Protein AF-A0A3P8CX16-F1 (afdb_monomer_lite)

Foldseek 3Di:
DVVVVVVVVVVVVVVVLVVVLVVLLVVLVVVLVPADPPGDPVVLCCCLVPLLVCLLDPVCVSRLVSSLVSNLSVCLRPVVCVQVSLVSLLVSQDDDDVVSNVSSVVSVVSNVVRHDPVSCVVCVVSVVVVVVVVCVDPVND

Radius of gyration: 17.56 Å; chains: 1; bounding box: 59×30×37 Å

Sequence (141 aa):
MVKTILHRVYGKLLGIRAFIRKQFGNIFYNIINGFMVPLKEEHKQFLMRVLLPLHKVKSVSMYHAQLAYCVIQFLEKDSTLTQPVILSLLKFWPKTHSPKEVMFLNELEEILDVVDPAEFRKIIKPLFTQLAKCVSSPHFQ

pLDDT: mean 84.55, std 13.9, range [45.75, 98.19]

Secondary structure (DSSP, 8-state):
-HHHHHHHHHHHHHHHHHHHHHHHHHHHHHHHHTPPSSPPHHHHHHIIIIIHHHTTSTTGGGTHHHHHHHHHHHHHH-GGGHHHHHHHHHHT--SS-HHHHHHHHHHHHHHHHH--HHHHHHHHHHHHHHHHHHHTSTTT-

Structure (mmCIF, N/CA/C/O backbone):
data_AF-A0A3P8CX16-F1
#
_entry.id   AF-A0A3P8CX16-F1
#
loop_
_atom_site.group_PDB
_atom_site.id
_atom_site.type_symbol
_atom_site.label_atom_id
_atom_site.label_alt_id
_atom_site.label_comp_id
_atom_site.label_asym_id
_atom_site.label_entity_id
_atom_site.label_seq_id
_atom_site.pdbx_PDB_ins_code
_atom_site.Cartn_x
_atom_site.Cartn_y
_atom_site.Cartn_z
_atom_site.occupancy
_atom_site.B_iso_or_equiv
_atom_site.auth_seq_id
_atom_site.auth_comp_id
_atom_site.auth_asym_id
_atom_site.auth_atom_id
_atom_site.pdbx_PDB_model_num
ATOM 1 N N . MET A 1 1 ? 45.854 9.476 2.146 1.00 55.69 1 MET A N 1
ATOM 2 C CA . MET A 1 1 ? 45.279 10.323 3.218 1.00 55.69 1 MET A CA 1
ATOM 3 C C . MET A 1 1 ? 43.849 10.792 2.903 1.00 55.69 1 MET A C 1
ATOM 5 O O . MET A 1 1 ? 42.954 10.513 3.689 1.00 55.69 1 MET A O 1
ATOM 9 N N . VAL A 1 2 ? 43.588 11.390 1.731 1.00 45.81 2 VAL A N 1
ATOM 10 C CA . VAL A 1 2 ? 42.244 11.862 1.308 1.00 45.81 2 VAL A CA 1
ATOM 11 C C . VAL A 1 2 ? 41.180 10.748 1.255 1.00 45.81 2 VAL A C 1
ATOM 13 O O . VAL A 1 2 ? 40.088 10.930 1.782 1.00 45.81 2 VAL A O 1
ATOM 16 N N . LYS A 1 3 ? 41.504 9.558 0.721 1.00 45.75 3 LYS A N 1
ATOM 17 C CA . LYS A 1 3 ? 40.583 8.397 0.652 1.00 45.75 3 LYS A CA 1
ATOM 18 C C . LYS A 1 3 ? 40.087 7.938 2.033 1.00 45.75 3 LYS A C 1
ATOM 20 O O . LYS A 1 3 ? 38.922 7.589 2.196 1.00 45.75 3 LYS A O 1
ATOM 25 N N . THR A 1 4 ? 40.954 7.994 3.042 1.00 61.41 4 THR A N 1
ATOM 26 C CA . THR A 1 4 ? 40.638 7.613 4.426 1.00 61.41 4 THR A CA 1
ATOM 27 C C . THR A 1 4 ? 39.750 8.652 5.111 1.00 61.41 4 THR A C 1
ATOM 29 O O . THR A 1 4 ? 38.840 8.287 5.853 1.00 61.41 4 THR A O 1
ATOM 32 N N . ILE A 1 5 ? 39.976 9.941 4.833 1.00 71.00 5 ILE A N 1
ATOM 33 C CA . ILE A 1 5 ? 39.131 11.039 5.324 1.00 71.00 5 ILE A CA 1
ATOM 34 C C . ILE A 1 5 ? 37.740 10.950 4.683 1.00 71.00 5 ILE A C 1
ATOM 36 O O . ILE A 1 5 ? 36.748 10.967 5.404 1.00 71.00 5 ILE A O 1
ATOM 40 N N . LEU A 1 6 ? 37.658 10.737 3.365 1.00 58.81 6 LEU A N 1
ATOM 41 C CA . LEU A 1 6 ? 36.394 10.543 2.648 1.00 58.81 6 LEU A CA 1
ATOM 42 C C . LEU A 1 6 ? 35.608 9.343 3.182 1.00 58.81 6 LEU A C 1
ATOM 44 O O . LEU A 1 6 ? 34.431 9.492 3.482 1.00 58.81 6 LEU A O 1
ATOM 48 N N . HIS A 1 7 ? 36.251 8.191 3.393 1.00 66.81 7 HIS A N 1
ATOM 49 C CA . HIS A 1 7 ? 35.600 7.006 3.963 1.00 66.81 7 HIS A CA 1
ATOM 50 C C . HIS A 1 7 ? 35.060 7.254 5.384 1.00 66.81 7 HIS A C 1
ATOM 52 O O . HIS A 1 7 ? 33.950 6.844 5.714 1.00 66.81 7 HIS A O 1
ATOM 58 N N . ARG A 1 8 ? 35.812 7.973 6.229 1.00 68.69 8 ARG A N 1
ATOM 59 C CA . ARG A 1 8 ? 35.374 8.328 7.591 1.00 68.69 8 ARG A CA 1
ATOM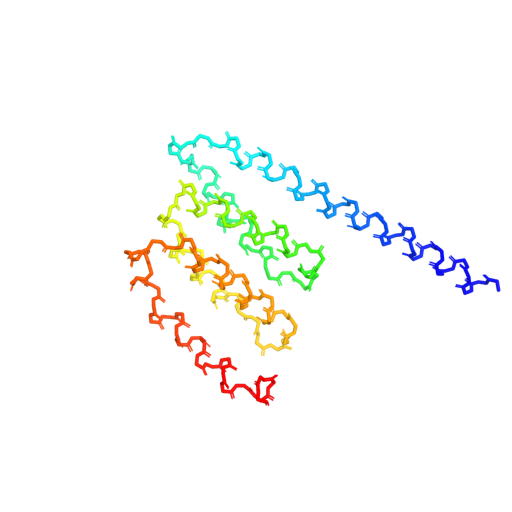 60 C C . ARG A 1 8 ? 34.233 9.348 7.590 1.00 68.69 8 ARG A C 1
ATOM 62 O O . ARG A 1 8 ? 33.308 9.214 8.388 1.00 68.69 8 ARG A O 1
ATOM 69 N N . VAL A 1 9 ? 34.262 10.330 6.689 1.00 68.31 9 VAL A N 1
ATOM 70 C CA . VAL A 1 9 ? 33.162 11.288 6.491 1.00 68.31 9 VAL A CA 1
ATOM 71 C C . VAL A 1 9 ? 31.917 10.567 5.970 1.00 68.31 9 VAL A C 1
ATOM 73 O O . VAL A 1 9 ? 30.835 10.763 6.515 1.00 68.31 9 VAL A O 1
ATOM 76 N N . TYR A 1 10 ? 32.065 9.659 5.001 1.00 57.84 10 TYR A N 1
ATOM 77 C CA . TYR A 1 10 ? 30.965 8.846 4.478 1.00 57.84 10 TYR A CA 1
ATOM 78 C C . TYR A 1 10 ? 30.355 7.943 5.560 1.00 57.84 10 TYR A C 1
ATOM 80 O O . TYR A 1 10 ? 29.135 7.878 5.682 1.00 57.84 10 TYR A O 1
ATOM 88 N N . GLY A 1 11 ? 31.183 7.321 6.408 1.00 63.78 11 GLY A N 1
ATOM 89 C CA . GLY A 1 11 ? 30.738 6.533 7.563 1.00 63.78 11 GLY A CA 1
ATOM 90 C C . GLY A 1 11 ? 29.977 7.358 8.609 1.00 63.78 11 GLY A C 1
ATOM 91 O O . GLY A 1 11 ? 28.936 6.924 9.097 1.00 63.78 11 GLY A O 1
ATOM 92 N N . LYS A 1 12 ? 30.427 8.588 8.905 1.00 64.75 12 LYS A N 1
ATOM 93 C CA . LYS A 1 12 ? 29.700 9.508 9.801 1.00 64.75 12 LYS A CA 1
ATOM 94 C C . LYS A 1 12 ? 28.374 9.991 9.197 1.00 64.75 12 LYS A C 1
ATOM 96 O O . LYS A 1 12 ? 27.374 10.054 9.907 1.00 64.75 12 LYS A O 1
ATOM 101 N N . LEU A 1 13 ? 28.333 10.270 7.893 1.00 57.84 13 LEU A N 1
ATOM 102 C CA . LEU A 1 13 ? 27.104 10.638 7.176 1.00 57.84 13 LEU A CA 1
ATOM 103 C C . LEU A 1 13 ? 26.110 9.468 7.086 1.00 57.84 13 LEU A C 1
ATOM 105 O O . LEU A 1 13 ? 24.903 9.682 7.194 1.00 57.84 13 LEU A O 1
ATOM 109 N N . LEU A 1 14 ? 26.594 8.230 6.941 1.00 59.34 14 LEU A N 1
ATOM 110 C CA . LEU A 1 14 ? 25.783 7.011 7.043 1.00 59.34 14 LEU A CA 1
ATOM 111 C C . LEU A 1 14 ? 25.179 6.852 8.445 1.00 59.34 14 LEU A C 1
ATOM 113 O O . LEU A 1 14 ? 23.997 6.537 8.553 1.00 59.34 14 LEU A O 1
ATOM 117 N N . GLY A 1 15 ? 25.945 7.147 9.501 1.00 59.28 15 GLY A N 1
ATOM 118 C CA . GLY A 1 15 ? 25.454 7.161 10.883 1.00 59.28 15 GLY A CA 1
ATOM 119 C C . GLY A 1 15 ? 24.336 8.183 11.114 1.00 59.28 15 GLY A C 1
ATOM 120 O O . GLY A 1 15 ? 23.325 7.855 11.727 1.00 59.28 15 GLY A O 1
ATOM 121 N N . ILE A 1 16 ? 24.455 9.386 10.544 1.00 63.03 16 ILE A N 1
ATOM 122 C CA . ILE A 1 16 ? 23.398 10.411 10.592 1.00 63.03 16 ILE A CA 1
ATOM 123 C C . ILE A 1 16 ? 22.159 9.959 9.804 1.00 63.03 16 ILE A C 1
ATOM 125 O O . ILE A 1 16 ? 21.040 10.128 10.277 1.00 63.03 16 ILE A O 1
ATOM 129 N N . ARG A 1 17 ? 22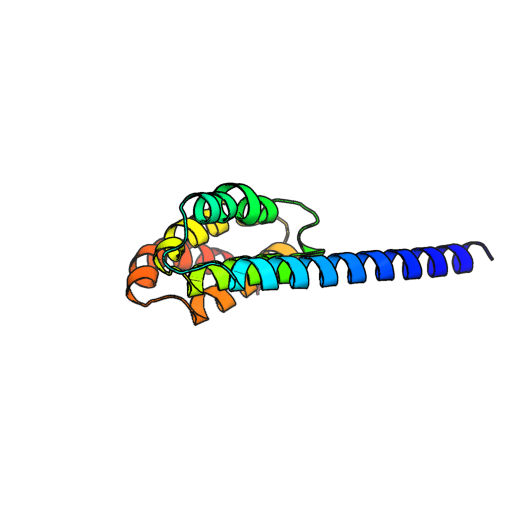.329 9.316 8.641 1.00 57.88 17 ARG A N 1
ATOM 130 C CA . ARG A 1 17 ? 21.213 8.741 7.864 1.00 57.88 17 ARG A CA 1
ATOM 131 C C . ARG A 1 17 ? 20.497 7.621 8.620 1.00 57.88 17 ARG A C 1
ATOM 133 O O . ARG A 1 17 ? 19.271 7.586 8.621 1.00 57.88 17 ARG A O 1
ATOM 140 N N . ALA A 1 18 ? 21.244 6.731 9.270 1.00 59.50 18 ALA A N 1
ATOM 141 C CA . ALA A 1 18 ? 20.692 5.660 10.095 1.00 59.50 18 ALA A CA 1
ATOM 142 C C . ALA A 1 18 ? 19.981 6.212 11.341 1.00 59.50 18 ALA A C 1
ATOM 144 O O . ALA A 1 18 ? 18.906 5.735 11.697 1.00 59.50 18 ALA A O 1
ATOM 145 N N . PHE A 1 19 ? 20.535 7.256 11.961 1.00 59.12 19 PHE A N 1
ATOM 146 C CA . PHE A 1 19 ? 19.915 7.949 13.086 1.00 59.12 19 PHE A CA 1
ATOM 147 C C . PHE A 1 19 ? 18.615 8.643 12.678 1.00 59.12 19 PHE A C 1
ATOM 149 O O . PHE A 1 19 ? 17.593 8.390 13.301 1.00 59.12 19 PHE A O 1
ATOM 156 N N . ILE A 1 20 ? 18.611 9.437 11.601 1.00 58.41 20 ILE A N 1
ATOM 157 C CA . ILE A 1 20 ? 17.397 10.088 11.080 1.00 58.41 20 ILE A CA 1
ATOM 158 C C . ILE A 1 20 ? 16.334 9.037 10.752 1.00 58.41 20 ILE A C 1
ATOM 160 O O . ILE A 1 20 ? 15.185 9.198 11.140 1.00 58.41 20 ILE A O 1
ATOM 164 N N . ARG A 1 21 ? 16.718 7.923 10.118 1.00 60.69 21 ARG A N 1
ATOM 165 C CA . ARG A 1 21 ? 15.819 6.801 9.821 1.00 60.69 21 ARG A CA 1
ATOM 166 C C . ARG A 1 21 ? 15.209 6.190 11.090 1.00 60.69 21 ARG A C 1
ATOM 168 O O . ARG A 1 21 ? 14.003 5.966 11.143 1.00 60.69 21 ARG A O 1
ATOM 175 N N . LYS A 1 22 ? 16.026 5.951 12.119 1.00 60.03 22 LYS A N 1
ATOM 176 C CA . LYS A 1 22 ? 15.583 5.406 13.412 1.00 60.03 22 LYS A CA 1
ATOM 177 C C . LYS A 1 22 ? 14.682 6.386 14.171 1.00 60.03 22 LYS A C 1
ATOM 179 O O . LYS A 1 22 ? 13.666 5.975 14.718 1.00 60.03 22 LYS A O 1
ATOM 184 N N . GLN A 1 23 ? 15.024 7.673 14.176 1.00 60.16 23 GLN A N 1
ATOM 185 C CA . GLN A 1 23 ? 14.225 8.713 14.823 1.00 60.16 23 GLN A CA 1
ATOM 186 C C . GLN A 1 23 ? 12.892 8.928 14.105 1.00 60.16 23 GLN A C 1
ATOM 188 O O . GLN A 1 23 ? 11.868 9.014 14.767 1.00 60.16 23 GLN A O 1
ATOM 193 N N . PHE A 1 24 ? 12.879 8.937 12.769 1.00 64.94 24 PHE A N 1
ATOM 194 C CA . PHE A 1 24 ? 11.647 9.041 11.986 1.00 64.94 24 PHE A CA 1
ATOM 195 C C . PHE A 1 24 ? 10.717 7.862 12.300 1.00 64.94 24 PHE A C 1
ATOM 197 O O . PHE A 1 24 ? 9.586 8.079 12.718 1.00 64.94 24 PHE A O 1
ATOM 204 N N . GLY A 1 25 ? 11.217 6.622 12.227 1.00 61.66 25 GLY A N 1
ATOM 205 C CA . GLY A 1 25 ? 10.435 5.436 12.597 1.00 61.66 25 GLY A CA 1
ATOM 206 C C . GLY A 1 25 ? 9.848 5.524 14.010 1.00 61.66 25 GLY A C 1
ATOM 207 O O . GLY A 1 25 ? 8.647 5.354 14.181 1.00 61.66 25 GLY A O 1
ATOM 208 N N . ASN A 1 26 ? 10.664 5.880 15.006 1.00 66.31 26 ASN A N 1
ATOM 209 C CA . ASN A 1 26 ? 10.218 5.971 16.398 1.00 66.31 26 ASN A CA 1
ATOM 210 C C . ASN A 1 26 ? 9.202 7.100 16.643 1.00 66.31 26 ASN A C 1
ATOM 212 O O . ASN A 1 26 ? 8.264 6.921 17.416 1.00 66.31 26 ASN A O 1
ATOM 216 N N . ILE A 1 27 ? 9.377 8.262 16.006 1.00 69.31 27 ILE A N 1
ATOM 217 C CA . ILE A 1 27 ? 8.476 9.411 16.171 1.00 69.31 27 ILE A CA 1
ATOM 218 C C . ILE A 1 27 ? 7.111 9.100 15.556 1.00 69.31 27 ILE A C 1
ATOM 220 O O . ILE A 1 27 ? 6.094 9.255 16.228 1.00 69.31 27 ILE A O 1
ATOM 224 N N . PHE A 1 28 ? 7.077 8.621 14.309 1.00 73.12 28 PHE A N 1
ATOM 225 C CA . PHE A 1 28 ? 5.808 8.316 13.648 1.00 73.12 28 PHE A CA 1
ATOM 226 C C . PHE A 1 28 ? 5.107 7.110 14.271 1.00 73.12 28 PHE A C 1
ATOM 228 O O . PHE A 1 28 ? 3.892 7.163 14.432 1.00 73.12 28 PHE A O 1
ATOM 235 N N . TYR A 1 29 ? 5.849 6.089 14.712 1.00 71.62 29 TYR A N 1
ATOM 236 C CA . TYR A 1 29 ? 5.289 4.973 15.477 1.00 71.62 29 TYR A CA 1
ATOM 237 C C . TYR A 1 29 ? 4.540 5.452 16.721 1.00 71.62 29 TYR A C 1
ATOM 239 O O . TYR A 1 29 ? 3.355 5.167 16.877 1.00 71.62 29 TYR A O 1
ATOM 247 N N . ASN A 1 30 ? 5.210 6.224 17.583 1.00 72.00 30 ASN A N 1
ATOM 248 C CA . ASN A 1 30 ? 4.618 6.692 18.835 1.00 72.00 30 ASN A CA 1
ATOM 249 C C . ASN A 1 30 ? 3.397 7.592 18.589 1.00 72.00 30 ASN A C 1
ATOM 251 O O . ASN A 1 30 ? 2.402 7.484 19.304 1.00 72.00 30 ASN A O 1
ATOM 255 N N . ILE A 1 31 ? 3.456 8.453 17.566 1.00 74.81 31 ILE A N 1
ATOM 256 C CA . ILE A 1 31 ? 2.345 9.339 17.195 1.00 74.81 31 ILE A CA 1
ATOM 257 C C . ILE A 1 31 ? 1.150 8.531 16.685 1.00 74.81 31 ILE A C 1
ATOM 259 O O . ILE A 1 31 ? 0.047 8.703 17.199 1.00 74.81 31 ILE A O 1
ATOM 263 N N . ILE A 1 32 ? 1.362 7.639 15.709 1.00 77.56 32 ILE A N 1
ATOM 264 C CA . ILE A 1 32 ? 0.275 6.865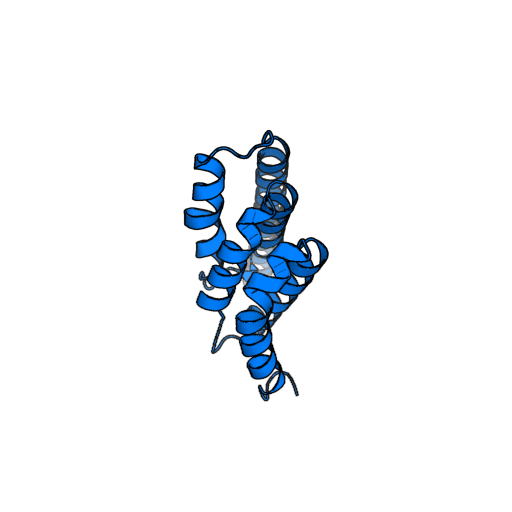 15.101 1.00 77.56 32 ILE A CA 1
ATOM 265 C C . ILE A 1 32 ? -0.346 5.943 16.146 1.00 77.56 32 ILE A C 1
ATOM 267 O O . ILE A 1 32 ? -1.568 5.905 16.262 1.00 77.56 32 ILE A O 1
ATOM 271 N N . ASN A 1 33 ? 0.455 5.273 16.980 1.00 77.62 33 ASN A N 1
ATOM 272 C CA . ASN A 1 33 ? -0.065 4.435 18.062 1.00 77.62 33 ASN A CA 1
ATOM 273 C C . ASN A 1 33 ? -0.937 5.195 19.053 1.00 77.62 33 ASN A C 1
ATOM 275 O O . ASN A 1 33 ? -1.961 4.658 19.476 1.00 77.62 33 ASN A O 1
ATOM 279 N N . GLY A 1 34 ? -0.572 6.440 19.362 1.00 79.50 34 GLY A N 1
ATOM 280 C CA . GLY A 1 34 ? -1.361 7.331 20.207 1.00 79.50 34 GLY A CA 1
ATOM 281 C C . GLY A 1 34 ? -2.677 7.801 19.580 1.00 79.50 34 GLY A C 1
ATOM 282 O O . GLY A 1 34 ? -3.486 8.413 20.276 1.00 79.50 34 GLY A O 1
ATOM 283 N N . PHE A 1 35 ? -2.937 7.530 18.294 1.00 82.38 35 PHE A N 1
ATOM 284 C CA . PHE A 1 35 ? -4.217 7.874 17.683 1.00 82.38 35 PHE A CA 1
ATOM 285 C C . PHE A 1 35 ? -5.350 7.049 18.284 1.00 82.38 35 PHE A C 1
ATOM 287 O O . PHE A 1 35 ? -5.337 5.813 18.248 1.00 82.38 35 PHE A O 1
ATOM 294 N N . MET A 1 36 ? -6.355 7.765 18.783 1.00 79.62 36 MET A N 1
ATOM 295 C CA . MET A 1 36 ? -7.626 7.196 19.209 1.00 79.62 36 MET A CA 1
ATOM 296 C C . MET A 1 36 ? -8.405 6.664 18.000 1.00 79.62 36 MET A C 1
ATOM 298 O O . MET A 1 36 ? -8.335 7.230 16.906 1.00 79.62 36 MET A O 1
ATOM 302 N N . VAL A 1 37 ? -9.159 5.588 18.222 1.00 82.00 37 VAL A N 1
ATOM 303 C CA . VAL A 1 37 ? -10.125 5.037 17.263 1.00 82.00 37 VAL A CA 1
ATOM 304 C C . VAL A 1 37 ? -11.527 5.529 17.671 1.00 82.00 37 VAL A C 1
ATOM 306 O O . VAL A 1 37 ? -11.832 5.492 18.865 1.00 82.00 37 VAL A O 1
ATOM 309 N N . PRO A 1 38 ? -12.377 6.004 16.738 1.00 85.88 38 PRO A N 1
ATOM 310 C CA . PRO A 1 38 ? -12.155 6.083 15.291 1.00 85.88 38 PRO A CA 1
ATOM 311 C C . PRO A 1 38 ? -11.118 7.146 14.900 1.00 85.88 38 PRO A C 1
ATOM 313 O O . PRO A 1 38 ? -11.042 8.215 15.507 1.00 85.88 38 PRO A O 1
ATOM 316 N N . LEU A 1 39 ? -10.332 6.856 13.855 1.00 90.44 39 LEU A N 1
ATOM 317 C CA . LEU A 1 39 ? -9.357 7.806 13.320 1.00 90.44 39 LEU A CA 1
ATOM 318 C C . LEU A 1 39 ? -10.055 9.082 12.842 1.00 90.44 39 LEU A C 1
ATOM 320 O O . LEU A 1 39 ? -10.999 9.034 12.050 1.00 90.44 39 LEU A O 1
ATOM 324 N N . LYS A 1 40 ? -9.530 10.233 13.268 1.00 90.88 40 LYS A N 1
ATOM 325 C CA . LYS A 1 40 ? -9.957 11.535 12.755 1.00 90.88 40 LYS A CA 1
ATOM 326 C C . LYS A 1 40 ? -9.647 11.667 11.266 1.00 90.88 40 LYS A C 1
ATOM 328 O O . LYS A 1 40 ? -8.623 11.180 10.785 1.00 90.88 40 LYS A O 1
ATOM 333 N N . GLU A 1 41 ? -10.493 12.409 10.559 1.00 92.44 41 GLU A N 1
ATOM 334 C CA . GLU A 1 41 ? -10.358 12.632 9.116 1.00 92.44 41 GLU A CA 1
ATOM 335 C C . GLU A 1 41 ? -9.011 13.270 8.737 1.00 92.44 41 GLU A C 1
ATOM 337 O O . GLU A 1 41 ? -8.405 12.904 7.736 1.00 92.44 41 GLU A O 1
ATOM 342 N N . GLU A 1 42 ? -8.476 14.157 9.578 1.00 89.62 42 GLU A N 1
ATOM 343 C CA . GLU A 1 42 ? -7.151 14.760 9.384 1.00 89.62 42 GLU A CA 1
ATOM 344 C C . GLU A 1 42 ? -6.018 13.717 9.334 1.00 89.62 42 GLU A C 1
ATOM 346 O O . GLU A 1 42 ? -5.100 13.834 8.521 1.00 89.62 42 GLU A O 1
ATOM 351 N N . HIS A 1 43 ? -6.111 12.642 10.126 1.00 91.50 43 HIS A N 1
ATOM 352 C CA . HIS A 1 43 ? -5.133 11.552 10.111 1.00 91.50 43 HIS A CA 1
ATOM 353 C C . HIS A 1 43 ? -5.266 10.709 8.836 1.00 91.50 43 HIS A C 1
ATOM 355 O O . HIS A 1 43 ? -4.259 10.338 8.229 1.00 91.50 43 HIS A O 1
ATOM 361 N N . LYS A 1 44 ? -6.500 10.457 8.377 1.00 93.44 44 LYS A N 1
ATOM 362 C CA . LYS A 1 44 ? -6.755 9.767 7.100 1.00 93.44 44 LYS A CA 1
ATOM 363 C C . LYS A 1 44 ? -6.216 10.583 5.924 1.00 93.44 44 LYS A C 1
ATOM 365 O O . LYS A 1 44 ? -5.550 10.051 5.037 1.00 93.44 44 LYS A O 1
ATOM 370 N N . GLN A 1 45 ? -6.416 11.901 5.943 1.00 93.12 45 GLN A N 1
ATOM 371 C CA . GLN A 1 45 ? -5.848 12.804 4.944 1.00 93.12 45 GLN A CA 1
ATOM 372 C C . GLN A 1 45 ? -4.321 12.827 4.987 1.00 93.12 45 GLN A C 1
ATOM 374 O O . GLN A 1 45 ? -3.699 12.863 3.926 1.00 93.12 45 GLN A O 1
ATOM 379 N N . PHE A 1 46 ? -3.711 12.766 6.172 1.00 90.62 46 PHE A N 1
ATOM 380 C CA . PHE A 1 46 ? -2.261 12.661 6.307 1.00 90.62 46 PHE A CA 1
ATOM 381 C C . PHE A 1 46 ? -1.715 11.394 5.629 1.00 90.62 46 PHE A C 1
ATOM 383 O O . PHE A 1 46 ? -0.790 11.490 4.818 1.00 90.62 46 PHE A O 1
ATOM 390 N N . LEU A 1 47 ? -2.338 10.231 5.854 1.00 94.38 47 LEU A N 1
ATOM 391 C CA . LEU A 1 47 ? -1.997 8.997 5.138 1.00 94.38 47 LEU A CA 1
ATOM 392 C C . LEU A 1 47 ? -2.095 9.191 3.617 1.00 94.38 47 LEU A C 1
ATOM 394 O O . LEU A 1 47 ? -1.124 8.973 2.888 1.00 94.38 47 LEU A O 1
ATOM 398 N N . MET A 1 48 ? -3.249 9.658 3.137 1.00 96.06 48 MET A N 1
ATOM 399 C CA . MET A 1 48 ? -3.545 9.710 1.703 1.00 96.06 48 MET A CA 1
ATOM 400 C C . MET A 1 48 ? -2.754 10.780 0.942 1.00 96.06 48 MET A C 1
ATOM 402 O O . MET A 1 48 ? -2.388 10.577 -0.217 1.00 96.06 48 MET A O 1
ATOM 406 N N . ARG A 1 49 ? -2.511 11.938 1.563 1.00 94.12 49 ARG A N 1
ATOM 407 C CA . ARG A 1 49 ? -1.914 13.113 0.906 1.00 94.12 49 ARG A CA 1
ATOM 408 C C . ARG A 1 49 ? -0.433 13.292 1.204 1.00 94.12 49 ARG A C 1
ATOM 410 O O . ARG A 1 49 ? 0.233 13.982 0.436 1.00 94.12 49 ARG A O 1
ATOM 417 N N . VAL A 1 50 ? 0.080 12.688 2.275 1.00 92.38 50 VAL A N 1
ATOM 418 C CA . VAL A 1 50 ? 1.483 12.834 2.681 1.00 92.38 50 VAL A CA 1
ATOM 419 C C . VAL A 1 50 ? 2.209 11.501 2.615 1.00 92.38 50 VAL A C 1
ATOM 421 O O . VAL A 1 50 ? 3.137 11.382 1.820 1.00 92.38 50 VAL A O 1
ATOM 424 N N . LEU A 1 51 ? 1.781 10.488 3.375 1.00 92.75 51 LEU A N 1
ATOM 425 C CA . LEU A 1 51 ? 2.522 9.224 3.460 1.00 92.75 51 LEU A CA 1
ATOM 426 C C . LEU A 1 51 ? 2.529 8.462 2.129 1.00 92.75 51 LEU A C 1
ATOM 428 O O . LEU A 1 51 ? 3.599 8.160 1.602 1.00 92.75 51 LEU A O 1
ATOM 432 N N . LEU A 1 52 ? 1.366 8.208 1.519 1.00 96.31 52 LEU A N 1
ATOM 433 C CA . LEU A 1 52 ? 1.312 7.434 0.273 1.00 96.31 52 LEU A CA 1
ATOM 434 C C . LEU A 1 52 ? 2.117 8.075 -0.873 1.00 96.31 52 LEU A C 1
ATOM 436 O O . LEU A 1 52 ? 2.865 7.355 -1.540 1.00 96.31 52 LEU A O 1
ATOM 440 N N . PRO A 1 53 ? 2.063 9.401 -1.117 1.00 97.06 53 PRO A N 1
ATOM 441 C CA . PRO A 1 53 ? 2.888 10.026 -2.149 1.00 97.06 53 PRO A CA 1
ATOM 442 C C . PRO A 1 53 ? 4.406 9.898 -1.955 1.00 97.06 53 PRO A C 1
ATOM 444 O O . PRO A 1 53 ? 5.123 9.953 -2.960 1.00 97.06 53 PRO A O 1
ATOM 447 N N . LEU A 1 54 ? 4.910 9.687 -0.730 1.00 94.62 54 LEU A N 1
ATOM 448 C CA . LEU A 1 54 ? 6.350 9.506 -0.484 1.00 94.62 54 LEU A CA 1
ATOM 449 C C . LEU A 1 54 ? 6.918 8.265 -1.189 1.00 94.62 54 LEU A C 1
ATOM 451 O O . LEU A 1 54 ? 8.081 8.279 -1.596 1.00 94.62 54 LEU A O 1
ATOM 455 N N . HIS A 1 55 ? 6.093 7.254 -1.476 1.00 95.94 55 HIS A N 1
ATOM 456 C CA . HIS A 1 55 ? 6.501 6.077 -2.249 1.00 95.94 55 HIS A CA 1
ATOM 457 C C . HIS A 1 55 ? 6.994 6.419 -3.660 1.00 95.94 55 HIS A C 1
ATOM 459 O O . HIS A 1 55 ? 7.759 5.663 -4.255 1.00 95.94 55 HIS A O 1
ATOM 465 N N . LYS A 1 56 ? 6.622 7.575 -4.227 1.00 94.44 56 LYS A N 1
ATOM 466 C CA . LYS A 1 56 ? 7.055 7.987 -5.576 1.00 94.44 56 LYS A CA 1
ATOM 467 C C . LYS A 1 56 ? 8.511 8.430 -5.626 1.00 94.44 56 LYS A C 1
ATOM 469 O O . LYS A 1 56 ? 9.150 8.315 -6.671 1.00 94.44 56 LYS A O 1
ATOM 474 N N . VAL A 1 57 ? 9.050 8.917 -4.513 1.00 92.88 57 VAL A N 1
ATOM 475 C CA . VAL A 1 57 ? 10.374 9.543 -4.459 1.00 92.88 57 VAL A CA 1
ATOM 476 C C . VAL A 1 57 ? 11.466 8.526 -4.822 1.00 92.88 57 VAL A C 1
ATOM 478 O O . VAL A 1 57 ? 11.384 7.340 -4.493 1.00 92.88 57 VAL A O 1
ATOM 481 N N . LYS A 1 58 ? 12.502 8.971 -5.547 1.00 88.38 58 LYS A N 1
ATOM 482 C CA . LYS A 1 58 ? 13.595 8.094 -6.017 1.00 88.38 58 LYS A CA 1
ATOM 483 C C . LYS A 1 58 ? 14.405 7.495 -4.861 1.00 88.38 58 LYS A C 1
ATOM 485 O O . LYS A 1 58 ? 14.800 6.341 -4.926 1.00 88.38 58 LYS A O 1
ATOM 490 N N . SER A 1 59 ? 14.608 8.260 -3.792 1.00 89.62 59 SER A N 1
ATOM 491 C CA . SER A 1 59 ? 15.367 7.863 -2.600 1.00 89.62 59 SER A CA 1
ATOM 492 C C . SER A 1 59 ? 14.537 7.124 -1.541 1.00 89.62 59 SER A C 1
ATOM 494 O O . SER A 1 59 ? 14.968 7.045 -0.392 1.00 89.62 59 SER A O 1
ATOM 496 N N . VAL A 1 60 ? 13.370 6.568 -1.898 1.00 90.88 60 VAL A N 1
ATOM 497 C CA . VAL A 1 60 ? 12.483 5.854 -0.955 1.00 90.88 60 VAL A CA 1
ATOM 498 C C . VAL A 1 60 ? 13.187 4.707 -0.221 1.00 90.88 60 VAL A C 1
ATOM 500 O O . VAL A 1 60 ? 12.914 4.467 0.949 1.00 90.88 60 VAL A O 1
ATOM 503 N N . SER A 1 61 ? 14.189 4.071 -0.839 1.00 90.75 61 SER A N 1
ATOM 504 C CA . SER A 1 61 ? 15.033 3.049 -0.198 1.00 90.75 61 SER A CA 1
ATOM 505 C C . SER A 1 61 ? 15.701 3.506 1.097 1.00 90.75 61 SER A C 1
ATOM 507 O O . SER A 1 61 ? 16.064 2.686 1.937 1.00 90.75 61 SER A O 1
ATOM 509 N N . MET A 1 62 ? 15.831 4.817 1.308 1.00 88.06 62 MET A N 1
ATOM 510 C CA . MET A 1 62 ? 16.391 5.364 2.532 1.00 88.06 62 MET A CA 1
ATOM 511 C C . MET A 1 62 ? 15.436 5.352 3.730 1.00 88.06 62 MET A C 1
ATOM 513 O O . MET A 1 62 ? 15.927 5.565 4.837 1.00 88.06 62 MET A O 1
ATOM 517 N N . TYR A 1 63 ? 14.132 5.151 3.541 1.00 86.88 63 TYR A N 1
ATOM 518 C CA . TYR A 1 63 ? 13.124 5.245 4.611 1.00 86.88 63 TYR A CA 1
ATOM 519 C C . TYR A 1 63 ? 11.900 4.335 4.413 1.00 86.88 63 TYR A C 1
ATOM 521 O O . TYR A 1 63 ? 10.936 4.432 5.165 1.00 86.88 63 TYR A O 1
ATOM 529 N N . HIS A 1 64 ? 11.911 3.462 3.405 1.00 92.44 64 HIS A N 1
ATOM 530 C CA . HIS A 1 64 ? 10.759 2.634 3.049 1.00 92.44 64 HIS A CA 1
ATOM 531 C C . HIS A 1 64 ? 10.247 1.778 4.198 1.00 92.44 64 HIS A C 1
ATOM 533 O O . HIS A 1 64 ? 9.054 1.771 4.437 1.00 92.44 64 HIS A O 1
ATOM 539 N N . ALA A 1 65 ? 11.136 1.115 4.942 1.00 90.38 65 ALA A N 1
ATOM 540 C CA . ALA A 1 65 ? 10.721 0.280 6.068 1.00 90.38 65 ALA A CA 1
ATOM 541 C C . ALA A 1 65 ? 9.904 1.079 7.100 1.00 90.38 65 ALA A C 1
ATOM 543 O O . ALA A 1 65 ? 8.905 0.598 7.608 1.00 90.38 65 ALA A O 1
ATOM 544 N N . GLN A 1 66 ? 10.291 2.328 7.375 1.00 88.50 66 GLN A N 1
ATOM 545 C CA . GLN A 1 66 ? 9.555 3.207 8.287 1.00 88.50 66 GLN A CA 1
ATOM 546 C C . GLN A 1 66 ? 8.224 3.655 7.683 1.00 88.50 66 GLN A C 1
ATOM 548 O O . GLN A 1 66 ? 7.247 3.805 8.408 1.00 88.50 66 GLN A O 1
ATOM 553 N N . LEU A 1 67 ? 8.198 3.903 6.373 1.00 93.12 67 LEU A N 1
ATOM 554 C CA . LEU A 1 67 ? 7.005 4.340 5.661 1.00 93.12 67 LEU A CA 1
ATOM 555 C C . LEU A 1 67 ? 5.953 3.225 5.580 1.00 93.12 67 LEU A C 1
ATOM 557 O O . LEU A 1 67 ? 4.821 3.467 5.988 1.00 93.12 67 LEU A O 1
ATOM 561 N N . ALA A 1 68 ? 6.351 2.026 5.147 1.00 94.56 68 ALA A N 1
ATOM 562 C CA . ALA A 1 68 ? 5.517 0.825 5.106 1.00 94.56 68 ALA A CA 1
ATOM 563 C C . ALA A 1 68 ? 4.949 0.513 6.493 1.00 94.56 68 ALA A C 1
ATOM 565 O O . ALA A 1 68 ? 3.741 0.381 6.667 1.00 94.56 68 ALA A O 1
ATOM 566 N N . TYR A 1 69 ? 5.810 0.559 7.512 1.00 91.81 69 TYR A N 1
ATOM 567 C CA . TYR A 1 69 ? 5.397 0.401 8.897 1.00 91.81 69 TYR A CA 1
ATOM 568 C C . TYR A 1 69 ? 4.297 1.396 9.310 1.00 91.81 69 TYR A C 1
ATOM 570 O O . TYR A 1 69 ? 3.288 1.012 9.895 1.00 91.81 69 TYR A O 1
ATOM 578 N N . CYS A 1 70 ? 4.441 2.681 8.963 1.00 92.25 70 CYS A N 1
ATOM 579 C CA . CYS A 1 70 ? 3.398 3.671 9.241 1.00 92.25 70 CYS A CA 1
ATOM 580 C C . CYS A 1 70 ? 2.085 3.337 8.521 1.00 92.25 70 CYS A C 1
ATOM 582 O O . CYS A 1 70 ? 1.024 3.487 9.120 1.00 92.25 70 CYS A O 1
ATOM 584 N N . VAL A 1 71 ? 2.143 2.903 7.257 1.00 95.31 71 VAL A N 1
ATOM 585 C CA . VAL A 1 71 ? 0.957 2.511 6.477 1.00 95.31 71 VAL A CA 1
ATOM 586 C C . VAL A 1 71 ? 0.227 1.350 7.152 1.00 95.31 71 VAL A C 1
ATOM 588 O O . VAL A 1 71 ? -0.983 1.444 7.348 1.00 95.31 71 VAL A O 1
ATOM 591 N N . ILE A 1 72 ? 0.947 0.312 7.581 1.00 94.12 72 ILE A N 1
ATOM 592 C CA . ILE A 1 72 ? 0.374 -0.855 8.266 1.00 94.12 72 ILE A CA 1
ATOM 593 C C . ILE A 1 72 ? -0.313 -0.439 9.574 1.00 94.12 72 ILE A C 1
ATOM 595 O O . ILE A 1 72 ? -1.481 -0.766 9.764 1.00 94.12 72 ILE A O 1
ATOM 599 N N . GLN A 1 73 ? 0.326 0.393 10.410 1.00 91.81 73 GLN A N 1
ATOM 600 C CA . GLN A 1 73 ? -0.303 0.895 11.645 1.00 91.81 73 GLN A CA 1
ATOM 601 C C . GLN A 1 73 ? -1.612 1.670 11.388 1.00 91.81 73 GLN A C 1
ATOM 603 O O . GLN A 1 73 ? -2.510 1.680 12.232 1.00 91.81 73 GLN A O 1
ATOM 608 N N . PHE A 1 74 ? -1.736 2.356 10.246 1.00 94.25 74 PHE A N 1
ATOM 609 C CA . PHE A 1 74 ? -2.993 3.000 9.853 1.00 94.25 74 PHE A CA 1
ATOM 610 C C . PHE A 1 74 ? -4.073 1.975 9.491 1.00 94.25 74 PHE A C 1
ATOM 612 O O . PHE A 1 74 ? -5.226 2.166 9.876 1.00 94.25 74 PHE A O 1
ATOM 619 N N . LEU A 1 75 ? -3.709 0.909 8.774 1.00 95.12 75 LEU A N 1
ATOM 620 C CA . LEU A 1 75 ? -4.635 -0.151 8.369 1.00 95.12 75 LEU A CA 1
ATOM 621 C C . LEU A 1 75 ? -5.115 -0.987 9.559 1.00 95.12 75 LEU A C 1
ATOM 623 O O . LEU A 1 75 ? -6.303 -1.285 9.633 1.00 95.12 75 LEU A O 1
ATOM 627 N N . GLU A 1 76 ? -4.242 -1.276 10.528 1.00 92.50 76 GLU A N 1
ATOM 628 C CA . GLU A 1 76 ? -4.626 -1.948 11.779 1.00 92.50 76 GLU A CA 1
ATOM 629 C C . GLU A 1 76 ? -5.650 -1.138 12.592 1.00 92.50 76 GLU A C 1
ATOM 631 O O . GLU A 1 76 ? -6.490 -1.701 13.292 1.00 92.50 76 GLU A O 1
ATOM 636 N N . LYS A 1 77 ? -5.597 0.200 12.513 1.00 91.88 77 LYS A N 1
ATOM 637 C CA . LYS A 1 77 ? -6.532 1.091 13.221 1.00 91.88 77 LYS A CA 1
ATOM 638 C C . LYS A 1 77 ? -7.839 1.331 12.473 1.00 91.88 77 LYS A C 1
ATOM 640 O O . LYS A 1 77 ? -8.838 1.667 13.110 1.00 91.88 77 LYS A O 1
ATOM 645 N N . ASP A 1 78 ? -7.829 1.236 11.147 1.00 94.69 78 ASP A N 1
ATOM 646 C CA . ASP A 1 78 ? -9.003 1.426 10.299 1.00 94.69 78 ASP A CA 1
ATOM 647 C C . ASP A 1 78 ? -8.838 0.664 8.977 1.00 94.69 78 ASP A C 1
ATOM 649 O O . ASP A 1 78 ? -8.286 1.174 7.995 1.00 94.69 78 ASP A O 1
ATOM 653 N N . SER A 1 79 ? -9.368 -0.559 8.936 1.00 94.56 79 SER A N 1
ATOM 654 C CA . SER A 1 79 ? -9.244 -1.442 7.777 1.00 94.56 79 SER A CA 1
ATOM 655 C C . SER A 1 79 ? -9.956 -0.912 6.530 1.00 94.56 79 SER A C 1
ATOM 657 O O . SER A 1 79 ? -9.572 -1.268 5.412 1.00 94.56 79 SER A O 1
ATOM 659 N N . THR A 1 80 ? -10.908 0.022 6.670 1.00 96.06 80 THR A N 1
ATOM 660 C CA . THR A 1 80 ? -11.604 0.651 5.530 1.00 96.06 80 THR A CA 1
ATOM 661 C C . THR A 1 80 ? -10.660 1.455 4.626 1.00 96.06 80 THR A C 1
ATOM 663 O O . THR A 1 80 ? -10.977 1.728 3.465 1.00 96.06 80 THR A O 1
ATOM 666 N N . LEU A 1 81 ? -9.463 1.788 5.122 1.00 96.94 81 LEU A N 1
ATOM 667 C CA . LEU A 1 81 ? -8.400 2.454 4.369 1.00 96.94 81 LEU A CA 1
ATOM 668 C C . LEU A 1 81 ? -7.637 1.511 3.421 1.00 96.94 81 LEU A C 1
ATOM 670 O O . LEU A 1 81 ? -6.902 1.987 2.554 1.00 96.94 81 LEU A O 1
ATOM 674 N N . THR A 1 82 ? -7.832 0.193 3.520 1.00 96.44 82 THR A N 1
ATOM 675 C CA . THR A 1 82 ? -7.115 -0.812 2.715 1.00 96.44 82 THR A CA 1
ATOM 676 C C . THR A 1 82 ? -7.256 -0.558 1.220 1.00 96.44 82 THR A C 1
ATOM 678 O O . THR A 1 82 ? -6.266 -0.446 0.494 1.00 96.44 82 THR A O 1
ATOM 681 N N . GLN A 1 83 ? -8.495 -0.447 0.736 1.00 96.69 83 GLN A N 1
ATOM 682 C CA . GLN A 1 83 ? -8.756 -0.267 -0.687 1.00 96.69 83 GLN A CA 1
ATOM 683 C C . GLN A 1 83 ? -8.078 0.995 -1.259 1.00 96.69 83 GLN A C 1
ATOM 685 O O . GLN A 1 83 ? -7.349 0.867 -2.250 1.00 96.69 83 GLN A O 1
ATOM 690 N N . PRO A 1 84 ? -8.255 2.204 -0.687 1.00 97.88 84 PRO A N 1
ATOM 691 C CA . PRO A 1 84 ? -7.596 3.398 -1.212 1.00 97.88 84 PRO A CA 1
ATOM 692 C C . PRO A 1 84 ? -6.063 3.361 -1.091 1.00 97.88 84 PRO A C 1
ATOM 694 O O . PRO A 1 84 ? -5.389 3.907 -1.972 1.00 97.88 84 PRO A O 1
ATOM 697 N N . VAL A 1 85 ? -5.501 2.698 -0.074 1.00 98.19 85 VAL A N 1
ATOM 698 C CA . VAL A 1 85 ? -4.048 2.490 0.067 1.00 98.19 85 VAL A CA 1
ATOM 699 C C . VAL A 1 85 ? -3.511 1.607 -1.058 1.00 98.19 85 VAL A C 1
ATOM 701 O O . VAL A 1 85 ? -2.643 2.044 -1.816 1.00 98.19 85 VAL A O 1
ATOM 704 N N . ILE A 1 86 ? -4.078 0.412 -1.246 1.00 97.62 86 ILE A N 1
ATOM 705 C CA . ILE A 1 86 ? -3.626 -0.545 -2.266 1.00 97.62 86 ILE A CA 1
ATOM 706 C C . ILE A 1 86 ? -3.753 0.049 -3.667 1.00 97.62 86 ILE A C 1
ATOM 708 O O . ILE A 1 86 ? -2.807 0.005 -4.451 1.00 97.62 86 ILE A O 1
ATOM 712 N N . LEU A 1 87 ? -4.887 0.677 -3.991 1.00 97.94 87 LEU A N 1
ATOM 713 C CA . LEU A 1 87 ? -5.066 1.318 -5.297 1.00 97.94 87 LEU A CA 1
ATOM 714 C C . LEU A 1 87 ? -4.048 2.445 -5.536 1.00 97.94 87 LEU A C 1
ATOM 716 O O . LEU A 1 87 ? -3.610 2.651 -6.670 1.00 97.94 87 LEU A O 1
ATOM 720 N N . SER A 1 88 ? -3.637 3.155 -4.484 1.00 98.12 88 SER A N 1
ATOM 721 C CA . SER A 1 88 ? -2.599 4.184 -4.575 1.00 98.12 88 SER A CA 1
ATOM 722 C C . SER A 1 88 ? -1.210 3.583 -4.798 1.00 98.12 88 SER A C 1
ATOM 724 O O . SER A 1 88 ? -0.480 4.073 -5.660 1.00 98.12 88 SER A O 1
ATOM 726 N N . LEU A 1 89 ? -0.859 2.500 -4.096 1.00 97.75 89 LEU A N 1
ATOM 727 C CA . LEU A 1 89 ? 0.401 1.775 -4.308 1.00 97.75 89 LEU A CA 1
ATOM 728 C C . LEU A 1 89 ? 0.485 1.212 -5.733 1.00 97.75 89 LEU A C 1
ATOM 730 O O . LEU A 1 89 ? 1.4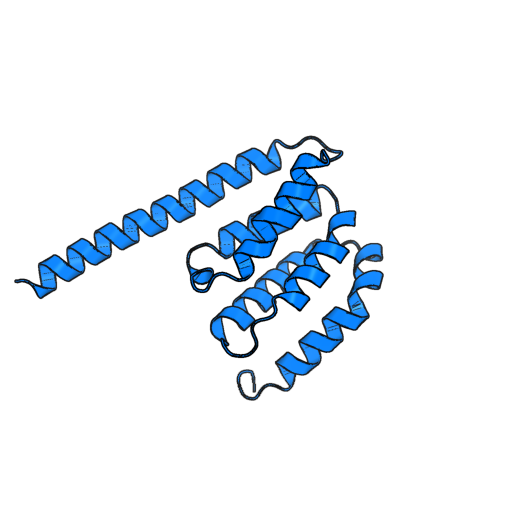64 1.459 -6.437 1.00 97.75 89 LEU A O 1
ATOM 734 N N . LEU A 1 90 ? -0.581 0.567 -6.215 1.00 96.94 90 LEU A N 1
ATOM 735 C CA . LEU A 1 90 ? -0.672 0.069 -7.592 1.00 96.94 90 LEU A CA 1
ATOM 736 C C . LEU A 1 90 ? -0.574 1.205 -8.624 1.00 96.94 90 LEU A C 1
ATOM 738 O O . LEU A 1 90 ? 0.049 1.050 -9.674 1.00 96.94 90 LEU A O 1
ATOM 742 N N . LYS A 1 91 ? -1.130 2.386 -8.328 1.00 97.19 91 LYS A N 1
ATOM 743 C CA . LYS A 1 91 ? -0.969 3.580 -9.174 1.00 97.19 91 LYS A CA 1
ATOM 744 C C . LYS A 1 91 ? 0.480 4.071 -9.218 1.00 97.19 91 LYS A C 1
ATOM 746 O O . LYS A 1 91 ? 0.897 4.641 -10.227 1.00 97.19 91 LYS A O 1
ATOM 751 N N . PHE A 1 92 ? 1.237 3.902 -8.137 1.00 96.38 92 PHE A N 1
ATOM 752 C CA . PHE A 1 92 ? 2.630 4.346 -8.028 1.00 96.38 92 PHE A CA 1
ATOM 753 C C . PHE A 1 92 ? 3.638 3.258 -8.405 1.00 96.38 92 PHE A C 1
ATOM 755 O O . PHE A 1 92 ? 4.841 3.482 -8.246 1.00 96.38 92 PHE A O 1
ATOM 762 N N . TRP A 1 93 ? 3.159 2.122 -8.927 1.00 96.06 93 TRP A N 1
ATOM 763 C CA . TRP A 1 93 ? 3.979 0.951 -9.205 1.00 96.06 93 TRP A CA 1
ATOM 764 C C . TRP A 1 93 ? 5.208 1.297 -10.061 1.00 96.06 93 TRP A C 1
ATOM 766 O O . TRP A 1 93 ? 5.067 1.896 -11.139 1.00 96.06 93 TRP A O 1
ATOM 776 N N . PRO A 1 94 ? 6.425 0.944 -9.614 1.00 93.56 94 PRO A N 1
ATOM 777 C CA . PRO A 1 94 ? 7.644 1.194 -10.370 1.00 93.56 94 PRO A CA 1
ATOM 778 C C . PRO A 1 94 ? 7.678 0.321 -11.631 1.00 93.56 94 PRO A C 1
ATOM 780 O O . PRO A 1 94 ? 7.541 -0.891 -11.560 1.00 93.56 94 PRO A O 1
ATOM 783 N N . LYS A 1 95 ? 7.886 0.938 -12.801 1.00 89.12 95 LYS A N 1
ATOM 784 C CA . LYS A 1 95 ? 7.927 0.223 -14.095 1.00 89.12 95 LYS A CA 1
ATOM 785 C C . LYS A 1 95 ? 9.337 -0.075 -14.612 1.00 89.12 95 LYS A C 1
ATOM 787 O O . LYS A 1 95 ? 9.488 -0.853 -15.540 1.00 89.12 95 LYS A O 1
ATOM 792 N N . THR A 1 96 ? 10.352 0.603 -14.077 1.00 87.69 96 THR A N 1
ATOM 793 C CA . THR A 1 96 ? 11.727 0.585 -14.617 1.00 87.69 96 THR A CA 1
ATOM 794 C C . THR A 1 96 ? 12.805 0.486 -13.535 1.00 87.69 96 THR A C 1
ATOM 796 O O . THR A 1 96 ? 13.983 0.672 -13.822 1.00 87.69 96 THR A O 1
ATOM 799 N N . HIS A 1 97 ? 12.428 0.241 -12.275 1.00 88.31 97 HIS A N 1
ATOM 800 C CA . HIS A 1 97 ? 13.358 0.223 -11.144 1.00 88.31 97 HIS A CA 1
ATOM 801 C C . HIS A 1 97 ? 13.125 -1.015 -10.271 1.00 88.31 97 HIS A C 1
ATOM 803 O O . HIS A 1 97 ? 12.453 -0.939 -9.240 1.00 88.31 97 HIS A O 1
ATOM 809 N N . SER A 1 98 ? 13.723 -2.140 -10.662 1.00 89.12 98 SER A N 1
ATOM 810 C CA . SER A 1 98 ? 13.489 -3.461 -10.060 1.00 89.12 98 SER A CA 1
ATOM 811 C C . SER A 1 98 ? 13.696 -3.509 -8.538 1.00 89.12 98 SER A C 1
ATOM 813 O O . SER A 1 98 ? 12.819 -4.018 -7.850 1.00 89.12 98 SER A O 1
ATOM 815 N N . PRO A 1 99 ? 14.737 -2.887 -7.938 1.00 90.88 99 PRO A N 1
ATOM 816 C CA . PRO A 1 99 ? 14.869 -2.890 -6.476 1.00 90.88 99 PRO A CA 1
ATOM 817 C C . PRO A 1 99 ? 13.702 -2.210 -5.752 1.00 90.88 99 PRO A C 1
ATOM 819 O O . PRO A 1 99 ? 13.375 -2.565 -4.631 1.00 90.88 99 PRO A O 1
ATOM 822 N N . LYS A 1 100 ? 13.059 -1.230 -6.396 1.00 93.44 100 LYS A N 1
ATOM 823 C CA . LYS A 1 100 ? 11.906 -0.521 -5.826 1.00 93.44 100 LYS A CA 1
ATOM 824 C C . LYS A 1 100 ? 10.626 -1.329 -6.020 1.00 93.44 100 LYS A C 1
ATOM 826 O O . LYS A 1 100 ? 9.727 -1.227 -5.199 1.00 93.44 100 LYS A O 1
ATOM 831 N N . GLU A 1 101 ? 10.560 -2.130 -7.079 1.00 93.75 101 GLU A N 1
ATOM 832 C CA . GLU A 1 101 ? 9.482 -3.095 -7.288 1.00 93.75 101 GLU A CA 1
ATOM 833 C C . GLU A 1 101 ? 9.484 -4.174 -6.207 1.00 93.75 101 GLU A C 1
ATOM 835 O O . GLU A 1 101 ? 8.449 -4.400 -5.594 1.00 93.75 101 GLU A O 1
ATOM 840 N N . VAL A 1 102 ? 10.653 -4.741 -5.886 1.00 92.94 102 VAL A N 1
ATOM 841 C CA . VAL A 1 102 ? 10.805 -5.687 -4.764 1.00 92.94 102 VAL A CA 1
ATOM 842 C C . VAL A 1 102 ? 10.331 -5.066 -3.450 1.00 92.94 102 VAL A C 1
ATOM 844 O O . VAL A 1 102 ? 9.613 -5.697 -2.688 1.00 92.94 102 VAL A O 1
ATOM 847 N N . MET A 1 103 ? 10.677 -3.804 -3.196 1.00 94.69 103 MET A N 1
ATOM 848 C CA . MET A 1 103 ? 10.226 -3.106 -1.991 1.00 94.69 103 MET A CA 1
ATOM 849 C C . MET A 1 103 ? 8.696 -2.973 -1.920 1.00 94.69 103 MET A C 1
ATOM 851 O O . MET A 1 103 ? 8.123 -3.248 -0.872 1.00 94.69 103 MET A O 1
ATOM 855 N N . PHE A 1 104 ? 8.042 -2.611 -3.030 1.00 96.06 104 PHE A N 1
ATOM 856 C CA . PHE A 1 104 ? 6.578 -2.542 -3.105 1.00 96.06 104 PHE A CA 1
ATOM 857 C C . PHE A 1 104 ? 5.928 -3.920 -2.927 1.00 96.06 104 PHE A C 1
ATOM 859 O O . PHE A 1 104 ? 4.867 -4.006 -2.323 1.00 96.06 104 PHE A O 1
ATOM 866 N N . LEU A 1 105 ? 6.538 -4.988 -3.454 1.00 95.00 105 LEU A N 1
ATOM 867 C CA . LEU A 1 105 ? 6.050 -6.357 -3.264 1.00 95.00 105 LEU A CA 1
ATOM 868 C C . LEU A 1 105 ? 6.117 -6.773 -1.791 1.00 95.00 105 LEU A C 1
ATOM 870 O O . LEU A 1 105 ? 5.122 -7.274 -1.281 1.00 95.00 105 LEU A O 1
ATOM 874 N N . ASN A 1 106 ? 7.230 -6.492 -1.107 1.00 94.12 106 ASN A N 1
ATOM 875 C CA . ASN A 1 106 ? 7.373 -6.777 0.322 1.00 94.12 106 ASN A CA 1
ATOM 876 C C . ASN A 1 106 ? 6.354 -5.988 1.162 1.00 94.12 106 ASN A C 1
ATOM 878 O O . ASN A 1 106 ? 5.710 -6.551 2.035 1.00 94.12 106 ASN A O 1
ATOM 882 N N . GLU A 1 107 ? 6.156 -4.695 0.876 1.00 96.44 107 GLU A N 1
ATOM 883 C CA . GLU A 1 107 ? 5.134 -3.903 1.578 1.00 96.44 107 GLU A CA 1
ATOM 884 C C . GLU A 1 107 ? 3.718 -4.426 1.301 1.00 96.44 107 GLU A C 1
ATOM 886 O O . GLU A 1 107 ? 2.896 -4.477 2.210 1.00 96.44 107 GLU A O 1
ATOM 891 N N . LEU A 1 108 ? 3.418 -4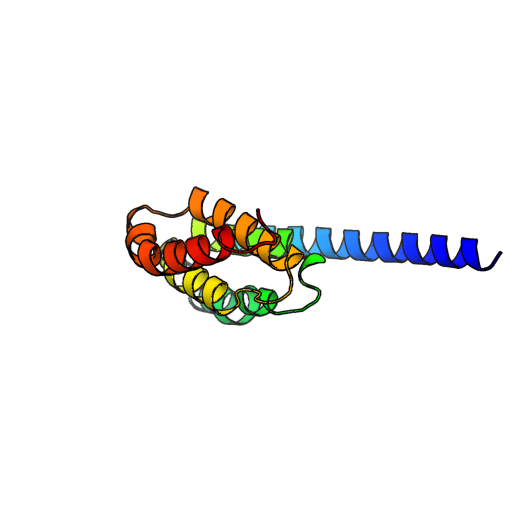.833 0.062 1.00 95.38 108 LEU A N 1
ATOM 892 C CA . LEU A 1 108 ? 2.132 -5.451 -0.252 1.00 95.38 108 LEU A CA 1
ATOM 893 C C . LEU A 1 108 ? 1.923 -6.758 0.516 1.00 95.38 108 LEU A C 1
ATOM 895 O O . LEU A 1 108 ? 0.813 -6.976 0.985 1.00 95.38 108 LEU A O 1
ATOM 899 N N . GLU A 1 109 ? 2.943 -7.605 0.638 1.00 92.94 109 GLU A N 1
ATOM 900 C CA . GLU A 1 109 ? 2.887 -8.834 1.438 1.00 92.94 109 GLU A CA 1
ATOM 901 C C . GLU A 1 109 ? 2.560 -8.521 2.905 1.00 92.94 109 GLU A C 1
ATOM 903 O O . GLU A 1 109 ? 1.560 -9.017 3.415 1.00 92.94 109 GLU A O 1
ATOM 908 N N . GLU A 1 110 ? 3.302 -7.601 3.532 1.00 93.25 110 GLU A N 1
ATOM 909 C CA . GLU A 1 110 ? 3.055 -7.182 4.921 1.00 93.25 110 GLU A CA 1
ATOM 910 C C . GLU A 1 110 ? 1.651 -6.576 5.114 1.00 93.25 110 GLU A C 1
ATOM 912 O O . GLU A 1 110 ? 1.003 -6.795 6.137 1.00 93.25 110 GLU A O 1
ATOM 917 N N . ILE A 1 111 ? 1.138 -5.825 4.131 1.00 94.75 111 ILE A N 1
ATOM 918 C CA . ILE A 1 111 ? -0.241 -5.321 4.176 1.00 94.75 111 ILE A CA 1
ATOM 919 C C . ILE A 1 111 ? -1.238 -6.483 4.111 1.00 94.75 111 ILE A C 1
ATOM 921 O O . ILE A 1 111 ? -2.216 -6.487 4.854 1.00 94.75 111 ILE A O 1
ATOM 925 N N . LEU A 1 112 ? -1.027 -7.466 3.232 1.00 91.56 112 LEU A N 1
ATOM 926 C CA . LEU A 1 112 ? -1.948 -8.594 3.072 1.00 91.56 112 LEU A CA 1
ATOM 927 C C . LEU A 1 112 ? -2.074 -9.453 4.336 1.00 91.56 112 LEU A C 1
ATOM 929 O O . LEU A 1 112 ? -3.146 -10.021 4.542 1.00 91.56 112 LEU A O 1
ATOM 933 N N . ASP A 1 113 ? -1.053 -9.482 5.195 1.00 91.12 113 ASP A N 1
ATOM 934 C CA . ASP A 1 113 ? -1.094 -10.176 6.489 1.00 91.12 113 ASP A CA 1
ATOM 935 C C . ASP A 1 113 ? -2.109 -9.571 7.475 1.00 91.12 113 ASP A C 1
ATOM 937 O O . ASP A 1 113 ? -2.626 -10.279 8.341 1.00 91.12 113 ASP A O 1
ATOM 941 N N . VAL A 1 114 ? -2.429 -8.277 7.340 1.00 90.56 114 VAL A N 1
ATOM 942 C CA . VAL A 1 114 ? -3.347 -7.556 8.246 1.00 90.56 114 VAL A CA 1
ATOM 943 C C . VAL A 1 114 ? -4.692 -7.195 7.608 1.00 90.56 114 VAL A C 1
ATOM 945 O O . VAL A 1 114 ? -5.564 -6.632 8.270 1.00 90.56 114 VAL A O 1
ATOM 948 N N . VAL A 1 115 ? -4.884 -7.474 6.317 1.00 90.19 115 VAL A N 1
ATOM 949 C CA . VAL A 1 115 ? -6.092 -7.063 5.590 1.00 90.19 115 VAL A CA 1
ATOM 950 C C . VAL A 1 115 ? -7.299 -7.935 5.937 1.00 90.19 115 VAL A C 1
ATOM 952 O O . VAL A 1 115 ? -7.289 -9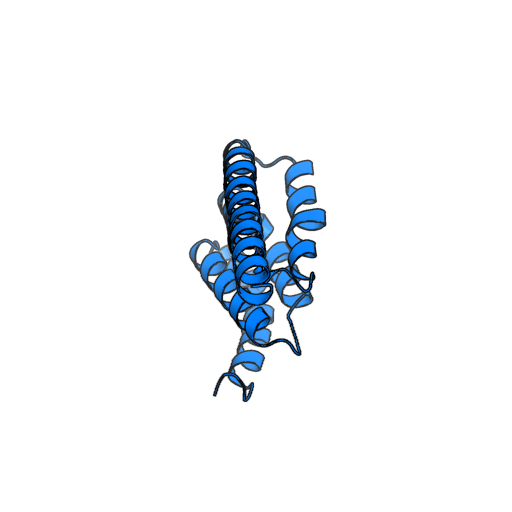.156 5.783 1.00 90.19 115 VAL A O 1
ATOM 955 N N . ASP A 1 116 ? -8.411 -7.276 6.268 1.00 86.88 116 ASP A N 1
ATOM 956 C CA . ASP A 1 116 ? -9.702 -7.937 6.446 1.00 86.88 116 ASP A CA 1
ATOM 957 C C . ASP A 1 116 ? -10.176 -8.633 5.153 1.00 86.88 116 ASP A C 1
ATOM 959 O O . ASP A 1 116 ? -10.174 -8.021 4.074 1.00 86.88 116 ASP A O 1
ATOM 963 N N . PRO A 1 117 ? -10.731 -9.861 5.225 1.00 91.56 117 PRO A N 1
ATOM 964 C CA . PRO A 1 117 ? -11.222 -10.579 4.046 1.00 91.56 117 PRO A CA 1
ATOM 965 C C . PRO A 1 117 ? -12.274 -9.810 3.231 1.00 91.56 117 PRO A C 1
ATOM 967 O O . PRO A 1 117 ? -12.363 -9.968 2.011 1.00 91.56 117 PRO A O 1
ATOM 970 N N . ALA A 1 118 ? -13.086 -8.977 3.890 1.00 92.81 118 ALA A N 1
ATOM 971 C CA . ALA A 1 118 ? -14.086 -8.139 3.231 1.00 92.81 118 ALA A CA 1
ATOM 972 C C . ALA A 1 118 ? -13.443 -7.040 2.368 1.00 92.81 118 ALA A C 1
ATOM 974 O O . ALA A 1 118 ? -13.914 -6.777 1.259 1.00 92.81 118 ALA A O 1
ATOM 975 N N . GLU A 1 119 ? -12.350 -6.442 2.841 1.00 93.50 119 GLU A N 1
ATOM 976 C CA . GLU A 1 119 ? -11.593 -5.430 2.106 1.00 93.50 119 GLU A CA 1
ATOM 977 C C . GLU A 1 119 ? -10.748 -6.066 0.998 1.00 93.50 119 GLU A C 1
ATOM 979 O O . GLU A 1 119 ? -10.719 -5.554 -0.124 1.00 93.50 119 GLU A O 1
ATOM 984 N N . PHE A 1 120 ? -10.166 -7.245 1.251 1.00 89.56 120 PHE A N 1
ATOM 985 C CA . PHE A 1 120 ? -9.416 -8.004 0.247 1.00 89.56 120 PHE A CA 1
ATOM 986 C C . PHE A 1 120 ? -10.239 -8.282 -1.018 1.00 89.56 120 PHE A C 1
ATOM 988 O O . PHE A 1 120 ? -9.771 -8.092 -2.146 1.00 89.56 120 PHE A O 1
ATOM 995 N N . ARG A 1 121 ? -11.515 -8.660 -0.855 1.00 92.56 121 ARG A N 1
ATOM 996 C CA . ARG A 1 121 ? -12.435 -8.903 -1.982 1.00 92.56 121 ARG A CA 1
ATOM 997 C C . ARG A 1 121 ? -12.570 -7.695 -2.912 1.00 92.56 121 ARG A C 1
ATOM 999 O O . ARG A 1 121 ? -12.771 -7.880 -4.110 1.00 92.56 121 ARG A O 1
ATOM 1006 N N . LYS A 1 122 ? -12.430 -6.468 -2.397 1.00 93.69 122 LYS A N 1
ATOM 1007 C CA . LYS A 1 122 ? -12.534 -5.231 -3.190 1.00 93.69 122 LYS A CA 1
ATOM 1008 C C . LYS A 1 122 ? -11.284 -4.955 -4.032 1.00 93.69 122 LYS A C 1
ATOM 1010 O O . LYS A 1 122 ? -11.373 -4.242 -5.031 1.00 93.69 122 LYS A O 1
ATOM 1015 N N . ILE A 1 123 ? -10.130 -5.505 -3.645 1.00 94.56 123 ILE A N 1
ATOM 1016 C CA . ILE A 1 123 ? -8.825 -5.245 -4.281 1.00 94.56 123 ILE A CA 1
ATOM 1017 C C . ILE A 1 123 ? -8.267 -6.432 -5.071 1.00 94.56 123 ILE A C 1
ATOM 1019 O O . ILE A 1 123 ? -7.313 -6.250 -5.825 1.00 94.56 123 ILE A O 1
ATOM 1023 N N . ILE A 1 124 ? -8.857 -7.626 -4.949 1.00 90.94 124 ILE A N 1
ATOM 1024 C CA . ILE A 1 124 ? -8.316 -8.862 -5.534 1.00 90.94 124 ILE A CA 1
ATOM 1025 C C . ILE A 1 124 ? -8.027 -8.727 -7.036 1.00 90.94 124 ILE A C 1
ATOM 1027 O O . ILE A 1 124 ? -6.928 -9.018 -7.498 1.00 90.94 124 ILE A O 1
ATOM 1031 N N . LYS A 1 125 ? -8.971 -8.193 -7.816 1.00 94.50 125 LYS A N 1
ATOM 1032 C CA . LYS A 1 125 ? -8.815 -8.068 -9.270 1.00 94.50 125 LYS A CA 1
ATOM 1033 C C . LYS A 1 125 ? -7.641 -7.154 -9.663 1.00 94.50 125 LYS A C 1
ATOM 1035 O O . LYS A 1 125 ? -6.777 -7.620 -10.412 1.00 94.50 125 LYS A O 1
ATOM 1040 N N . PRO A 1 126 ? -7.568 -5.883 -9.215 1.00 95.38 126 PRO A N 1
ATOM 1041 C CA . PRO A 1 126 ? -6.440 -5.021 -9.566 1.00 95.38 126 PRO A CA 1
ATOM 1042 C C . PRO A 1 126 ? -5.104 -5.524 -9.001 1.00 95.38 126 PRO A C 1
ATOM 1044 O O . PRO A 1 126 ? -4.100 -5.436 -9.707 1.00 95.38 126 PRO A O 1
ATOM 1047 N N . LEU A 1 127 ? -5.091 -6.103 -7.795 1.00 92.44 127 LEU A N 1
ATOM 1048 C CA . LEU A 1 127 ? -3.886 -6.660 -7.177 1.00 92.44 127 LEU A CA 1
ATOM 1049 C C . LEU A 1 127 ? -3.303 -7.809 -8.010 1.00 92.44 127 LEU A C 1
ATOM 1051 O O . LEU A 1 127 ? -2.163 -7.727 -8.464 1.00 92.44 127 LEU A O 1
ATOM 1055 N N . PHE A 1 128 ? -4.099 -8.843 -8.291 1.00 92.31 128 PHE A N 1
ATOM 1056 C CA . PHE A 1 128 ? -3.632 -10.004 -9.056 1.00 92.31 128 PHE A CA 1
ATOM 1057 C C . PHE A 1 128 ? -3.270 -9.648 -10.499 1.00 92.31 128 PHE A C 1
ATOM 1059 O O . PHE A 1 128 ? -2.333 -10.214 -11.057 1.00 92.31 128 PHE A O 1
ATOM 1066 N N . THR A 1 129 ? -3.949 -8.660 -11.093 1.00 95.00 129 THR A N 1
ATOM 1067 C CA . THR A 1 129 ? -3.569 -8.134 -12.414 1.00 95.00 129 THR A CA 1
ATOM 1068 C C . THR A 1 129 ? -2.154 -7.554 -12.402 1.00 95.00 129 THR A C 1
ATOM 1070 O O . THR A 1 129 ? -1.430 -7.688 -13.387 1.00 95.00 129 THR A O 1
ATOM 1073 N N . GLN A 1 130 ? -1.751 -6.891 -11.315 1.00 94.12 130 GLN A N 1
ATOM 1074 C CA . GLN A 1 130 ? -0.396 -6.365 -11.190 1.00 94.12 130 GLN A CA 1
ATOM 1075 C C . GLN A 1 130 ? 0.615 -7.479 -10.898 1.00 94.12 130 GLN A C 1
ATOM 1077 O O . GLN A 1 130 ? 1.636 -7.542 -11.577 1.00 94.12 130 GLN A O 1
ATOM 1082 N N . LEU A 1 131 ? 0.308 -8.399 -9.980 1.00 90.06 131 LEU A N 1
ATOM 1083 C CA . LEU A 1 131 ? 1.190 -9.527 -9.651 1.00 90.06 131 LEU A CA 1
ATOM 1084 C C . LEU A 1 131 ? 1.492 -10.411 -10.870 1.00 90.06 131 LEU A C 1
ATOM 1086 O O . LEU A 1 131 ? 2.644 -10.774 -11.093 1.00 90.06 131 LEU A O 1
ATOM 1090 N N . ALA A 1 132 ? 0.496 -10.683 -11.718 1.00 89.75 132 ALA A N 1
ATOM 1091 C CA . ALA A 1 132 ? 0.694 -11.444 -12.953 1.00 89.75 132 ALA A CA 1
ATOM 1092 C C . ALA A 1 132 ? 1.723 -10.789 -13.898 1.00 89.75 132 ALA A C 1
ATOM 1094 O O . ALA A 1 132 ? 2.508 -11.486 -14.546 1.00 89.75 132 ALA A O 1
ATOM 1095 N N . LYS A 1 133 ? 1.765 -9.449 -13.953 1.00 89.44 133 LYS A N 1
ATOM 1096 C CA . LYS A 1 133 ? 2.775 -8.712 -14.732 1.00 89.44 133 LYS A CA 1
ATOM 1097 C C . LYS A 1 133 ? 4.165 -8.848 -14.120 1.00 89.44 133 LYS A C 1
ATOM 1099 O O . LYS A 1 133 ? 5.123 -9.006 -14.868 1.00 89.44 133 LYS A O 1
ATOM 1104 N N . CYS A 1 134 ? 4.267 -8.802 -12.791 1.00 87.81 134 CYS A N 1
ATOM 1105 C CA . CYS A 1 134 ? 5.534 -8.958 -12.077 1.00 87.81 134 CYS A CA 1
ATOM 1106 C C . CYS A 1 134 ? 6.132 -10.355 -12.296 1.00 87.81 134 CYS A C 1
ATOM 1108 O O . CYS A 1 134 ? 7.303 -10.460 -12.637 1.00 87.81 134 CYS A O 1
ATOM 1110 N N . VAL A 1 135 ? 5.317 -11.414 -12.208 1.00 84.69 135 VAL A N 1
ATOM 1111 C CA . VAL A 1 135 ? 5.750 -12.807 -12.452 1.00 84.69 135 VAL A CA 1
ATOM 1112 C C . VAL A 1 135 ? 6.197 -13.032 -13.900 1.00 84.69 135 VAL A C 1
ATOM 1114 O O . VAL A 1 135 ? 7.100 -13.818 -14.162 1.00 84.69 135 VAL A O 1
ATOM 1117 N N . SER A 1 136 ? 5.588 -12.323 -14.852 1.00 81.69 136 SER A N 1
ATOM 1118 C CA . SER A 1 136 ? 5.958 -12.407 -16.272 1.00 81.69 136 SER A CA 1
ATOM 1119 C C . SER A 1 136 ? 7.203 -11.579 -16.625 1.00 81.69 136 SER A C 1
ATOM 1121 O O . SER A 1 136 ? 7.639 -11.589 -17.775 1.00 81.69 136 SER A O 1
ATOM 1123 N N . SER A 1 137 ? 7.748 -10.809 -15.677 1.00 78.12 137 SER A N 1
ATOM 1124 C CA . SER A 1 137 ? 8.906 -9.951 -15.913 1.00 78.12 137 SER A CA 1
ATOM 1125 C C . SER A 1 137 ? 10.194 -10.783 -15.938 1.00 78.12 137 SER A C 1
ATOM 1127 O O . SER A 1 137 ? 10.449 -11.526 -14.989 1.00 78.12 137 SER A O 1
ATOM 1129 N N . PRO A 1 138 ? 11.073 -10.606 -16.943 1.00 67.00 138 PRO A N 1
ATOM 1130 C CA . PRO A 1 138 ? 12.345 -11.330 -17.040 1.00 67.00 138 PRO A CA 1
ATOM 1131 C C . PRO A 1 138 ? 13.338 -10.979 -15.920 1.00 67.00 138 PRO A C 1
ATOM 1133 O O . PRO A 1 138 ? 14.418 -11.547 -15.858 1.00 67.00 138 PRO A O 1
ATOM 1136 N N . HIS A 1 139 ? 13.014 -10.011 -15.057 1.00 66.25 139 HIS A N 1
ATOM 1137 C CA . HIS A 1 139 ? 13.800 -9.692 -13.864 1.00 66.25 139 HIS A CA 1
ATOM 1138 C C . HIS A 1 139 ? 13.475 -10.578 -12.652 1.00 66.25 139 HIS A C 1
ATOM 1140 O O . HIS A 1 139 ? 14.230 -10.540 -11.683 1.00 66.25 139 HIS A O 1
ATOM 1146 N N . PHE A 1 140 ? 12.364 -11.321 -12.687 1.00 57.22 140 PHE A N 1
ATOM 1147 C CA . PHE A 1 140 ? 11.923 -12.221 -11.614 1.00 57.22 140 PHE A CA 1
ATOM 1148 C C . PHE A 1 140 ? 11.933 -13.708 -12.021 1.00 57.22 140 PHE A C 1
ATOM 1150 O O . PHE A 1 140 ? 11.642 -14.555 -11.177 1.00 57.22 140 PHE A O 1
ATOM 1157 N N . GLN A 1 141 ? 12.262 -14.016 -13.283 1.00 47.62 141 GLN A N 1
ATOM 1158 C CA . GLN A 1 141 ? 12.627 -15.356 -13.766 1.00 47.62 141 GLN A CA 1
ATOM 1159 C C . GLN A 1 141 ? 14.142 -15.538 -13.682 1.00 47.62 141 GLN A C 1
ATOM 1161 O O . GLN A 1 141 ? 14.571 -16.658 -13.332 1.00 47.62 141 GLN A O 1
#

Organism: NCBI:txid27848

InterPro domains:
  IPR002554 Protein phosphatase 2A, regulatory B subunit, B56 [PF01603] (2-141)
  IPR002554 Protein phosphatase 2A, regulatory B subunit, B56 [PTHR10257] (2-141)
  IPR011989 Armadillo-like helical [G3DSA:1.25.10.10] (1-29)
  IPR011989 Armadillo-like helical [G3DSA:1.25.10.10] (30-141)
  IPR016024 Armadillo-type fold [SSF48371] (2-141)